Protein AF-A0A2G9TXC9-F1 (afdb_monomer_lite)

Foldseek 3Di:
DLVVLVVLLVVLVVVLVVLCVVLVVCVVVVPPCSVVSVVVSVVSNVVSVVSNVVSVVVVVVVVVVCVVCVVVVVVVVVCVVVVHDPPDDVVPDPD

Structure (mmCIF, N/CA/C/O backbone):
data_AF-A0A2G9TXC9-F1
#
_entry.id   AF-A0A2G9TXC9-F1
#
loop_
_atom_site.group_PDB
_atom_site.id
_atom_site.type_symbol
_atom_site.label_atom_id
_atom_site.label_alt_id
_atom_site.label_comp_id
_atom_site.label_asym_id
_atom_site.label_entity_id
_atom_site.label_seq_id
_atom_site.pdbx_PDB_ins_code
_atom_site.Cartn_x
_atom_site.Cartn_y
_atom_site.Cartn_z
_atom_site.occupancy
_atom_site.B_iso_or_equiv
_atom_site.auth_seq_id
_atom_site.auth_comp_id
_atom_site.auth_asym_id
_atom_site.auth_atom_id
_atom_site.pdbx_PDB_model_num
ATOM 1 N N . MET A 1 1 ? -17.543 -2.897 8.224 1.00 52.91 1 MET A N 1
ATOM 2 C CA . MET A 1 1 ? -16.326 -2.101 7.949 1.00 52.91 1 MET A CA 1
ATOM 3 C C . MET A 1 1 ? -15.052 -2.954 7.887 1.00 52.91 1 MET A C 1
ATOM 5 O O . MET A 1 1 ? -14.462 -3.027 6.820 1.00 52.91 1 MET A O 1
ATOM 9 N N . SER A 1 2 ? -14.664 -3.693 8.940 1.00 62.06 2 SER A N 1
ATOM 10 C CA . SER A 1 2 ? -13.385 -4.448 8.991 1.00 62.06 2 SER A CA 1
ATOM 11 C C . SER A 1 2 ? -13.162 -5.475 7.866 1.00 62.06 2 SER A C 1
ATOM 13 O O . SER A 1 2 ? -12.044 -5.643 7.380 1.00 62.06 2 SER A O 1
ATOM 15 N N . ARG A 1 3 ? -14.224 -6.150 7.404 1.00 61.69 3 ARG A N 1
ATOM 16 C CA . ARG A 1 3 ? -14.131 -7.134 6.310 1.00 61.69 3 ARG A CA 1
ATOM 17 C C . ARG A 1 3 ? -13.814 -6.495 4.956 1.00 61.69 3 ARG A C 1
ATOM 19 O O . ARG A 1 3 ? -13.139 -7.120 4.151 1.00 61.69 3 ARG A O 1
ATOM 26 N N . VAL A 1 4 ? -14.277 -5.265 4.728 1.00 65.44 4 VAL A N 1
ATOM 27 C CA . VAL A 1 4 ? -14.015 -4.506 3.495 1.00 65.44 4 VAL A CA 1
ATOM 28 C C . VAL A 1 4 ? -12.572 -4.005 3.497 1.00 65.44 4 VAL A C 1
ATOM 30 O O . VAL A 1 4 ? -11.861 -4.232 2.522 1.00 65.44 4 VAL A O 1
ATOM 33 N N . ASN A 1 5 ? -12.103 -3.461 4.625 1.00 71.38 5 ASN A N 1
ATOM 34 C CA . ASN A 1 5 ? -10.719 -2.999 4.778 1.00 71.38 5 ASN A CA 1
ATOM 35 C C . ASN A 1 5 ? -9.718 -4.124 4.481 1.00 71.38 5 ASN A C 1
ATOM 37 O O . ASN A 1 5 ? -8.801 -3.919 3.696 1.00 71.38 5 ASN A O 1
ATOM 41 N N . ASN A 1 6 ? -9.962 -5.337 4.994 1.00 71.94 6 ASN A N 1
ATOM 42 C CA . ASN A 1 6 ? -9.124 -6.516 4.733 1.00 71.94 6 ASN A CA 1
ATOM 43 C C . ASN A 1 6 ? -9.088 -6.964 3.260 1.00 71.94 6 ASN A C 1
ATOM 45 O O . ASN A 1 6 ? -8.090 -7.527 2.807 1.00 71.94 6 ASN A O 1
ATOM 49 N N . VAL A 1 7 ? -10.175 -6.773 2.508 1.00 78.88 7 VAL A N 1
ATOM 50 C CA . VAL A 1 7 ? -10.199 -7.088 1.068 1.00 78.88 7 VAL A CA 1
ATOM 51 C C . VAL A 1 7 ? -9.364 -6.067 0.299 1.00 78.88 7 VAL A C 1
ATOM 53 O O . VAL A 1 7 ? -8.583 -6.452 -0.570 1.00 78.88 7 VAL A O 1
ATOM 56 N N . ILE A 1 8 ? -9.468 -4.789 0.671 1.00 80.06 8 ILE A N 1
ATOM 57 C CA . ILE A 1 8 ? -8.719 -3.692 0.051 1.00 80.06 8 ILE A CA 1
ATOM 58 C C . ILE A 1 8 ? -7.212 -3.864 0.279 1.00 80.06 8 ILE A C 1
ATOM 60 O O . ILE A 1 8 ? -6.449 -3.810 -0.684 1.00 80.06 8 ILE A O 1
ATOM 64 N N . THR A 1 9 ? -6.771 -4.179 1.504 1.00 84.62 9 THR A N 1
ATOM 65 C CA . THR A 1 9 ? -5.336 -4.381 1.794 1.00 84.62 9 THR A CA 1
ATOM 66 C C . THR A 1 9 ? -4.746 -5.495 0.932 1.00 84.62 9 THR A C 1
ATOM 68 O O . THR A 1 9 ? -3.679 -5.336 0.337 1.00 84.62 9 THR A O 1
ATOM 71 N N . LYS A 1 10 ? -5.464 -6.621 0.808 1.00 84.94 10 LYS A N 1
ATOM 72 C CA . LYS A 1 10 ? -5.044 -7.756 -0.028 1.00 84.94 10 LYS A CA 1
ATOM 73 C C . LYS A 1 10 ? -4.961 -7.383 -1.504 1.00 84.94 10 LYS A C 1
ATOM 75 O O . LYS A 1 10 ? -3.986 -7.746 -2.158 1.00 84.94 10 LYS A O 1
ATOM 80 N N . MET A 1 11 ? -5.945 -6.649 -2.024 1.00 90.56 11 MET A N 1
ATOM 81 C CA . MET A 1 11 ? -5.907 -6.168 -3.407 1.00 90.56 11 MET A CA 1
ATOM 82 C C . MET A 1 11 ? -4.710 -5.249 -3.653 1.00 90.56 11 MET A C 1
ATOM 84 O O . MET A 1 11 ? -3.998 -5.443 -4.634 1.00 90.56 11 MET A O 1
ATOM 88 N N . ASN A 1 12 ? -4.420 -4.329 -2.734 1.00 92.19 12 ASN A N 1
ATOM 89 C CA . ASN A 1 12 ? -3.268 -3.435 -2.839 1.00 92.19 12 ASN A CA 1
ATOM 90 C C . ASN A 1 12 ? -1.940 -4.204 -2.884 1.00 92.19 12 ASN A C 1
ATOM 92 O O . ASN A 1 12 ? -1.085 -3.901 -3.716 1.00 92.19 12 ASN A O 1
ATOM 96 N N . HIS A 1 13 ? -1.775 -5.252 -2.069 1.00 93.12 13 HIS A N 1
ATOM 97 C CA . HIS A 1 13 ? -0.591 -6.115 -2.146 1.00 93.12 13 HIS A CA 1
ATOM 98 C C . HIS A 1 13 ? -0.472 -6.843 -3.491 1.00 93.12 13 HIS A C 1
ATOM 100 O O . HIS A 1 13 ? 0.617 -6.881 -4.063 1.00 93.12 13 HIS A O 1
ATOM 106 N N . LEU A 1 14 ? -1.574 -7.375 -4.028 1.00 95.56 14 LEU A N 1
ATOM 107 C CA . LEU A 1 14 ? -1.571 -8.036 -5.338 1.00 95.56 14 LEU A CA 1
ATOM 108 C C . LEU A 1 14 ? -1.227 -7.061 -6.470 1.00 95.56 14 LEU A C 1
ATOM 110 O O . LEU A 1 14 ? -0.429 -7.401 -7.345 1.00 95.56 14 LEU A O 1
ATOM 114 N N . VAL A 1 15 ? -1.767 -5.840 -6.427 1.00 95.75 15 VAL A N 1
ATOM 115 C CA . VAL A 1 15 ? -1.431 -4.779 -7.384 1.00 95.75 1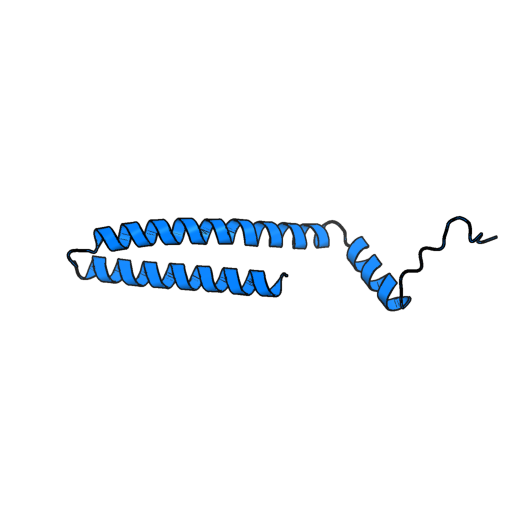5 VAL A CA 1
ATOM 116 C C . VAL A 1 15 ? 0.064 -4.472 -7.322 1.00 95.75 15 VAL A C 1
ATOM 118 O O . VAL A 1 15 ? 0.730 -4.550 -8.353 1.00 95.75 15 VAL A O 1
ATOM 121 N N . MET A 1 16 ? 0.623 -4.221 -6.134 1.00 96.62 16 MET A N 1
ATOM 122 C CA . MET A 1 16 ? 2.056 -3.936 -5.977 1.00 96.62 16 MET A CA 1
ATOM 123 C C . MET A 1 16 ? 2.936 -5.066 -6.525 1.00 96.62 16 MET A C 1
ATOM 125 O O . MET A 1 16 ? 3.830 -4.811 -7.329 1.00 96.62 16 MET A O 1
ATOM 129 N N . VAL A 1 17 ? 2.651 -6.321 -6.162 1.00 97.00 17 VAL A N 1
ATOM 130 C CA . VAL A 1 17 ? 3.418 -7.485 -6.641 1.00 97.00 17 VAL A CA 1
ATOM 131 C C . VAL A 1 17 ? 3.326 -7.623 -8.161 1.00 97.00 17 VAL A C 1
ATOM 133 O O . VAL A 1 17 ? 4.339 -7.870 -8.813 1.00 97.00 17 VAL A O 1
ATOM 136 N N . SER A 1 18 ? 2.140 -7.425 -8.743 1.00 96.38 18 SER A N 1
ATOM 137 C CA . SER A 1 18 ? 1.947 -7.535 -10.193 1.00 96.38 18 SER A CA 1
ATOM 138 C C . SER A 1 18 ? 2.745 -6.485 -10.974 1.00 96.38 18 SER A C 1
ATOM 140 O O . SER A 1 18 ? 3.391 -6.814 -11.972 1.00 96.38 18 SER A O 1
ATOM 142 N N . VAL A 1 19 ? 2.760 -5.236 -10.498 1.00 96.81 19 VAL A N 1
ATOM 143 C CA . VAL A 1 19 ? 3.453 -4.129 -11.165 1.00 96.81 19 VAL A CA 1
ATOM 144 C C . VAL A 1 19 ? 4.967 -4.255 -10.994 1.00 96.81 19 VAL A C 1
ATOM 146 O O . VAL A 1 19 ? 5.696 -4.080 -11.969 1.00 96.81 19 VAL A O 1
ATOM 149 N N . ILE A 1 20 ? 5.442 -4.645 -9.804 1.00 97.31 20 ILE A N 1
ATOM 150 C CA . ILE A 1 20 ? 6.863 -4.943 -9.565 1.00 97.31 20 ILE A CA 1
ATOM 151 C C . ILE A 1 20 ? 7.316 -6.086 -10.473 1.00 97.31 20 ILE A C 1
ATOM 153 O O . ILE A 1 20 ? 8.282 -5.927 -11.209 1.00 97.31 20 ILE A O 1
ATOM 157 N N . SER A 1 21 ? 6.593 -7.210 -10.490 1.00 97.06 21 SER A N 1
ATOM 158 C CA . SER A 1 21 ? 6.944 -8.372 -11.317 1.00 97.06 21 SER A CA 1
ATOM 159 C C . SER A 1 21 ? 7.051 -8.010 -12.802 1.00 97.06 21 SER A C 1
ATOM 161 O O . SER A 1 21 ? 8.004 -8.411 -13.477 1.00 97.06 21 SER A O 1
ATOM 163 N N . ARG A 1 22 ? 6.114 -7.196 -13.304 1.00 95.69 22 ARG A N 1
ATOM 164 C CA . ARG A 1 22 ? 6.141 -6.699 -14.681 1.00 95.69 22 ARG A CA 1
ATOM 165 C C . ARG A 1 22 ? 7.367 -5.823 -14.949 1.00 95.69 22 ARG A C 1
ATOM 167 O O . ARG A 1 22 ? 8.110 -6.116 -15.886 1.00 95.69 22 ARG A O 1
ATOM 174 N N . ALA A 1 23 ? 7.579 -4.784 -14.139 1.00 96.62 23 ALA A N 1
ATOM 175 C CA . ALA A 1 23 ? 8.684 -3.845 -14.322 1.00 96.62 23 ALA A CA 1
ATOM 176 C C . ALA A 1 23 ? 10.047 -4.547 -14.199 1.00 96.62 23 ALA A C 1
ATOM 178 O O . ALA A 1 23 ? 10.932 -4.322 -15.021 1.00 96.62 23 ALA A O 1
ATOM 179 N N . SER A 1 24 ? 10.194 -5.476 -13.246 1.00 96.44 24 SER A N 1
ATOM 180 C CA . SER A 1 24 ? 11.402 -6.291 -13.086 1.00 96.44 24 SER A CA 1
ATOM 181 C C . SER A 1 24 ? 11.687 -7.135 -14.324 1.00 96.44 24 SER A C 1
ATOM 183 O O . SER A 1 24 ? 12.808 -7.121 -14.822 1.00 96.44 24 SER A O 1
ATOM 185 N N . ARG A 1 25 ? 10.680 -7.826 -14.874 1.00 96.56 25 ARG A N 1
ATOM 186 C CA . ARG A 1 25 ? 10.857 -8.619 -16.100 1.00 96.56 25 ARG A CA 1
ATOM 187 C C . ARG A 1 25 ? 11.258 -7.743 -17.288 1.00 96.56 25 ARG A C 1
ATOM 189 O O . ARG A 1 25 ? 12.130 -8.125 -18.062 1.00 96.56 25 ARG A O 1
ATOM 196 N N . SER A 1 26 ? 10.612 -6.592 -17.438 1.00 95.81 26 SER A N 1
ATOM 197 C CA . SER A 1 26 ? 10.877 -5.636 -18.514 1.00 95.81 26 SER A CA 1
ATOM 198 C C . SER A 1 26 ? 12.302 -5.092 -18.466 1.00 95.81 26 SER A C 1
ATOM 200 O O . SER A 1 26 ? 12.987 -5.052 -19.489 1.00 95.81 26 SER A O 1
ATOM 202 N N . TYR A 1 27 ? 12.776 -4.784 -17.257 1.00 95.31 27 TYR A N 1
ATOM 203 C CA . TYR A 1 27 ? 14.152 -4.383 -16.997 1.00 95.31 27 TYR A CA 1
ATOM 204 C C . TYR A 1 27 ? 15.152 -5.506 -17.301 1.00 95.31 27 TYR A C 1
ATOM 206 O O . TYR A 1 27 ? 16.119 -5.280 -18.019 1.00 95.31 27 TYR A O 1
ATOM 214 N N . SER A 1 28 ? 14.894 -6.738 -16.846 1.00 96.19 28 SER A N 1
ATOM 215 C CA . SER A 1 28 ? 15.781 -7.884 -17.103 1.00 96.19 28 SER A CA 1
ATOM 216 C C . SER A 1 28 ? 15.903 -8.258 -18.584 1.00 96.19 28 SER A C 1
ATOM 218 O O . SER A 1 28 ? 16.940 -8.767 -18.994 1.00 96.19 28 SER A O 1
ATOM 220 N N . ILE A 1 29 ? 14.857 -8.030 -19.384 1.00 96.50 29 ILE A N 1
ATOM 221 C CA . ILE A 1 29 ? 14.872 -8.281 -20.836 1.00 96.50 29 ILE A CA 1
ATOM 222 C C . ILE A 1 29 ? 15.469 -7.084 -21.607 1.00 96.50 29 ILE A C 1
ATOM 224 O O . ILE A 1 29 ? 15.807 -7.221 -22.781 1.00 96.50 29 ILE A O 1
ATOM 228 N N . GLY A 1 30 ? 15.635 -5.921 -20.967 1.00 93.44 30 GLY A N 1
ATOM 229 C CA . GLY A 1 30 ? 16.183 -4.718 -21.599 1.00 93.44 30 GLY A CA 1
ATOM 230 C C . GLY A 1 30 ? 15.209 -4.039 -22.566 1.00 93.44 30 GLY A C 1
ATOM 231 O O . GLY A 1 30 ? 15.614 -3.555 -23.624 1.00 93.44 30 GLY A O 1
ATOM 232 N N . LEU A 1 31 ? 13.909 -4.028 -22.248 1.00 93.81 31 LEU A N 1
ATOM 233 C CA . LEU A 1 31 ? 12.916 -3.324 -23.065 1.00 93.81 31 LEU A CA 1
ATOM 234 C C . LEU A 1 31 ? 13.171 -1.812 -23.060 1.00 93.81 31 LEU A C 1
ATOM 236 O O . LEU A 1 31 ? 13.468 -1.221 -22.030 1.00 93.81 31 LEU A O 1
ATOM 240 N N . ARG A 1 32 ? 12.936 -1.150 -24.199 1.00 92.56 32 ARG A N 1
ATOM 241 C CA . ARG A 1 32 ? 13.194 0.294 -24.377 1.00 92.56 32 ARG A CA 1
ATOM 242 C C . ARG A 1 32 ? 12.441 1.205 -23.394 1.00 92.56 32 ARG A C 1
ATOM 244 O O . ARG A 1 32 ? 12.841 2.343 -23.187 1.00 92.56 32 ARG A O 1
ATOM 251 N N . ASN A 1 33 ? 11.346 0.711 -22.818 1.00 92.88 33 ASN A N 1
ATOM 252 C CA . ASN A 1 33 ? 10.488 1.457 -21.896 1.00 92.88 33 ASN A CA 1
ATOM 253 C C . ASN A 1 33 ? 10.639 0.991 -20.435 1.00 92.88 33 ASN A C 1
ATOM 255 O O . ASN A 1 33 ? 9.797 1.337 -19.605 1.00 92.88 33 ASN A O 1
ATOM 259 N N . SER A 1 34 ? 11.667 0.201 -20.107 1.00 93.44 34 SER A N 1
ATOM 260 C CA . SER A 1 34 ? 11.856 -0.361 -18.763 1.00 93.44 34 SER A CA 1
ATOM 261 C C . SER A 1 34 ? 11.926 0.711 -17.676 1.00 93.44 34 SER A C 1
ATOM 263 O O . SER A 1 34 ? 11.312 0.556 -16.624 1.00 93.44 34 SER A O 1
ATOM 265 N N . ASP A 1 35 ? 12.597 1.831 -17.945 1.00 93.94 35 ASP A N 1
ATOM 266 C CA . ASP A 1 35 ? 12.767 2.916 -16.969 1.00 93.94 35 ASP A CA 1
ATOM 267 C C . ASP A 1 35 ? 11.436 3.607 -16.645 1.00 93.94 35 ASP A C 1
ATOM 269 O O . ASP A 1 35 ? 11.156 3.953 -15.496 1.00 93.94 35 ASP A O 1
ATOM 273 N N . VAL A 1 36 ? 10.566 3.740 -17.650 1.00 95.69 36 VAL A N 1
ATOM 274 C CA . VAL A 1 36 ? 9.212 4.278 -17.478 1.00 95.69 36 VAL A CA 1
ATOM 275 C C . VAL A 1 36 ? 8.360 3.312 -16.655 1.00 95.69 36 VAL A C 1
ATOM 277 O O . VAL A 1 36 ? 7.644 3.746 -15.755 1.00 95.69 36 VAL A O 1
ATOM 280 N N . GLU A 1 37 ? 8.454 2.003 -16.909 1.00 95.38 37 GLU A N 1
ATOM 281 C CA . GLU A 1 37 ? 7.743 1.000 -16.108 1.00 95.38 37 GLU A CA 1
ATOM 282 C C . GLU A 1 37 ? 8.220 0.981 -14.643 1.00 95.38 37 GLU A C 1
ATOM 284 O O . GLU A 1 37 ? 7.391 0.833 -13.746 1.00 95.38 37 GLU A O 1
ATOM 289 N N . ILE A 1 38 ? 9.509 1.218 -14.375 1.00 95.88 38 ILE A N 1
ATOM 290 C CA . ILE A 1 38 ? 10.049 1.361 -13.011 1.00 95.88 38 ILE A CA 1
ATOM 291 C C . ILE A 1 38 ? 9.510 2.621 -12.321 1.00 95.88 38 ILE A C 1
ATOM 293 O O . ILE A 1 38 ? 9.112 2.564 -11.152 1.00 95.88 38 ILE A O 1
ATOM 297 N N . ALA A 1 39 ? 9.450 3.753 -13.028 1.00 96.69 39 ALA A N 1
ATOM 298 C CA . ALA A 1 39 ? 8.876 4.985 -12.487 1.00 96.69 39 ALA A CA 1
ATOM 299 C C . ALA A 1 39 ? 7.393 4.798 -12.114 1.00 96.69 39 ALA A C 1
ATOM 301 O O . ALA A 1 39 ? 6.973 5.163 -11.011 1.00 96.69 39 ALA A O 1
ATOM 302 N N . TRP A 1 40 ? 6.615 4.145 -12.985 1.00 96.25 40 TRP A N 1
ATOM 303 C CA . TRP A 1 40 ? 5.222 3.791 -12.703 1.00 96.25 40 TRP A CA 1
ATOM 304 C C . TRP A 1 40 ? 5.084 2.817 -11.537 1.00 96.25 40 TRP A C 1
ATOM 306 O O . TRP A 1 40 ? 4.228 3.024 -10.676 1.00 96.25 40 TRP A O 1
ATOM 316 N N . ALA A 1 41 ? 5.931 1.788 -11.473 1.00 96.44 41 ALA A N 1
ATOM 317 C CA . ALA A 1 41 ? 5.939 0.839 -10.366 1.00 96.44 41 ALA A CA 1
ATOM 318 C C . ALA A 1 41 ? 6.182 1.541 -9.031 1.00 96.44 41 ALA A C 1
ATOM 320 O O . ALA A 1 41 ? 5.456 1.307 -8.068 1.00 96.44 41 ALA A O 1
ATOM 321 N N . THR A 1 42 ? 7.141 2.462 -8.999 1.00 96.25 42 THR A N 1
ATOM 322 C CA . THR A 1 42 ? 7.467 3.240 -7.803 1.00 96.25 42 THR A CA 1
ATOM 323 C C . THR A 1 42 ? 6.276 4.091 -7.371 1.00 96.25 42 THR A C 1
ATOM 325 O O . THR A 1 42 ? 5.842 4.002 -6.225 1.00 96.25 42 THR A O 1
ATOM 328 N N . PHE A 1 43 ? 5.678 4.845 -8.297 1.00 97.38 43 PHE A N 1
ATOM 329 C CA . PHE A 1 43 ? 4.515 5.685 -8.011 1.00 97.38 43 PHE A CA 1
ATOM 330 C C . PHE A 1 43 ? 3.311 4.882 -7.490 1.00 97.38 43 PHE A C 1
ATOM 332 O O . PHE A 1 43 ? 2.717 5.234 -6.466 1.00 97.38 43 PHE A O 1
ATOM 339 N N . ILE A 1 44 ? 2.961 3.783 -8.167 1.00 96.06 44 ILE A N 1
ATOM 340 C CA . ILE A 1 44 ? 1.824 2.931 -7.792 1.00 96.06 44 ILE A CA 1
ATOM 341 C C . ILE A 1 44 ? 2.064 2.293 -6.422 1.00 96.06 44 ILE A C 1
ATOM 343 O O . ILE A 1 44 ? 1.174 2.336 -5.570 1.00 96.06 44 ILE A O 1
ATOM 347 N N . CYS A 1 45 ? 3.261 1.754 -6.181 1.00 96.12 45 CYS A N 1
ATOM 348 C CA . CYS A 1 45 ? 3.610 1.140 -4.904 1.00 96.12 45 CYS A CA 1
ATOM 349 C C . CYS A 1 45 ? 3.638 2.158 -3.761 1.00 96.12 45 CYS A C 1
ATOM 351 O O . CYS A 1 45 ? 3.140 1.856 -2.680 1.00 96.12 45 CYS A O 1
ATOM 353 N N . SER A 1 46 ? 4.142 3.378 -3.978 1.00 96.44 46 SER A N 1
ATOM 354 C CA . SER A 1 46 ? 4.108 4.432 -2.956 1.00 96.44 46 SER A CA 1
ATOM 355 C C . SER A 1 46 ? 2.680 4.806 -2.561 1.00 96.44 46 SER A C 1
ATOM 357 O O . SER A 1 46 ? 2.395 4.971 -1.374 1.00 96.44 46 SER A O 1
ATOM 359 N N . ARG A 1 47 ? 1.768 4.905 -3.535 1.00 95.50 47 ARG A N 1
ATOM 360 C CA . ARG A 1 47 ? 0.357 5.209 -3.269 1.00 95.50 47 ARG A CA 1
ATOM 361 C C . ARG A 1 47 ? -0.341 4.067 -2.528 1.00 95.50 47 ARG A C 1
ATOM 363 O O . ARG A 1 47 ? -0.922 4.302 -1.473 1.00 95.50 47 ARG A O 1
ATOM 370 N N . ALA A 1 48 ? -0.228 2.840 -3.037 1.00 94.19 48 ALA A N 1
ATOM 371 C CA . ALA A 1 48 ? -0.857 1.663 -2.436 1.00 94.19 48 ALA A CA 1
ATOM 372 C C . ALA A 1 48 ? -0.304 1.352 -1.032 1.00 94.19 48 ALA A C 1
ATOM 374 O O . ALA A 1 48 ? -1.059 0.976 -0.140 1.00 94.19 48 ALA A O 1
ATOM 375 N N . SER A 1 49 ? 1.000 1.555 -0.811 1.00 93.19 49 SER A N 1
ATOM 376 C CA . SER A 1 49 ? 1.636 1.407 0.504 1.00 93.19 49 SER A CA 1
ATOM 377 C C . SER A 1 49 ? 1.080 2.408 1.519 1.00 93.19 49 SER A C 1
ATOM 379 O O . SER A 1 49 ? 0.757 2.029 2.641 1.00 93.19 49 SER A O 1
ATOM 381 N N . ARG A 1 50 ? 0.886 3.670 1.113 1.00 93.69 50 ARG A N 1
ATOM 382 C CA . ARG A 1 50 ? 0.299 4.700 1.979 1.00 93.69 50 ARG A CA 1
ATOM 383 C C . ARG A 1 50 ? -1.150 4.384 2.349 1.00 93.69 50 ARG A C 1
ATOM 385 O O . ARG A 1 50 ? -1.513 4.502 3.512 1.00 93.69 50 ARG A O 1
ATOM 392 N N . GLU A 1 51 ? -1.962 3.962 1.383 1.00 91.19 51 GLU A N 1
ATOM 393 C CA . GLU A 1 51 ? -3.341 3.528 1.647 1.00 91.19 51 GLU A CA 1
ATOM 394 C C . GLU A 1 51 ? -3.371 2.325 2.606 1.00 91.19 51 GLU A C 1
ATOM 396 O O . GLU A 1 51 ? -4.154 2.307 3.555 1.00 91.19 51 GLU A O 1
ATOM 401 N N . ASN A 1 52 ? -2.478 1.349 2.413 1.00 90.75 52 ASN A N 1
ATOM 402 C CA . ASN A 1 52 ? -2.361 0.202 3.314 1.00 90.75 52 ASN A CA 1
ATOM 403 C C . ASN A 1 52 ? -1.919 0.598 4.721 1.00 90.75 52 ASN A C 1
ATOM 405 O O . ASN A 1 52 ? -2.433 0.028 5.678 1.00 90.75 52 ASN A O 1
ATOM 409 N N . TRP A 1 53 ? -0.996 1.552 4.852 1.00 90.00 53 TRP A N 1
ATOM 410 C CA . TRP A 1 53 ? -0.545 2.045 6.149 1.00 90.00 53 TRP A CA 1
ATOM 411 C C . TRP A 1 53 ? -1.716 2.585 6.971 1.00 90.00 53 TRP A C 1
ATOM 413 O O . TRP A 1 53 ? -1.953 2.090 8.068 1.00 90.00 53 TRP A O 1
ATOM 423 N N . PHE A 1 54 ? -2.502 3.507 6.407 1.00 89.00 54 PHE A N 1
ATOM 424 C CA . PHE A 1 54 ? -3.659 4.080 7.102 1.00 89.00 54 PHE A CA 1
ATOM 425 C C . PHE A 1 54 ? -4.694 3.018 7.490 1.00 89.00 54 PHE A C 1
ATOM 427 O O . PHE A 1 54 ? -5.180 3.003 8.615 1.00 89.00 54 PHE A O 1
ATOM 434 N N . LEU A 1 55 ? -4.993 2.077 6.588 1.00 86.44 55 LEU A N 1
ATOM 435 C CA . LEU A 1 55 ? -5.945 0.999 6.876 1.00 86.44 55 LEU A CA 1
ATOM 436 C C . LEU A 1 55 ? -5.462 0.057 7.986 1.00 86.44 55 LEU A C 1
ATOM 438 O O . LEU A 1 55 ? -6.283 -0.477 8.733 1.00 86.44 55 LEU A O 1
ATOM 442 N N . LEU A 1 56 ? -4.154 -0.199 8.056 1.00 84.81 56 LEU A N 1
ATOM 443 C CA . LEU A 1 56 ? -3.552 -1.037 9.091 1.00 84.81 56 LEU A CA 1
ATOM 444 C C . LEU A 1 56 ? -3.453 -0.305 10.428 1.00 84.81 56 LEU A C 1
ATOM 446 O O . LEU A 1 56 ? -3.646 -0.945 11.458 1.00 84.81 56 LEU A O 1
ATOM 450 N N . GLU A 1 57 ? -3.196 1.001 10.414 1.00 87.56 57 GLU A N 1
ATOM 451 C CA . GLU A 1 57 ? -3.193 1.860 11.599 1.00 87.56 57 GLU A CA 1
ATOM 452 C C . GLU A 1 57 ? -4.589 1.907 12.238 1.00 87.56 57 GLU A C 1
ATOM 454 O O . GLU A 1 57 ? -4.723 1.556 13.409 1.00 87.56 57 GLU A O 1
ATOM 459 N N . ASP A 1 58 ? -5.644 2.128 11.444 1.00 84.06 58 ASP A N 1
ATOM 460 C CA . ASP A 1 58 ? -7.040 2.035 11.903 1.00 84.06 58 ASP A CA 1
ATOM 461 C C . ASP A 1 58 ? -7.370 0.655 12.504 1.00 84.06 58 ASP A C 1
ATOM 463 O O . ASP A 1 58 ? -8.086 0.529 13.504 1.00 84.06 58 ASP A O 1
ATOM 467 N N . LEU A 1 59 ? -6.867 -0.419 11.881 1.00 81.06 59 LEU A N 1
ATOM 468 C CA . LEU A 1 59 ? -7.058 -1.779 12.388 1.00 81.06 59 LEU A CA 1
ATOM 469 C C . LEU A 1 59 ? -6.333 -1.973 13.724 1.00 81.06 59 LEU A C 1
ATOM 471 O O . LEU A 1 59 ? -6.879 -2.586 14.642 1.00 81.06 59 LEU A O 1
ATOM 475 N N . ASN A 1 60 ? -5.099 -1.480 13.816 1.00 83.44 60 ASN A N 1
ATOM 476 C CA . ASN A 1 60 ? -4.268 -1.578 15.003 1.00 83.44 60 ASN A CA 1
ATOM 477 C C . ASN A 1 60 ? -4.882 -0.804 16.169 1.00 83.44 60 ASN A C 1
ATOM 479 O O . ASN A 1 60 ? -4.928 -1.342 17.271 1.00 83.44 60 ASN A O 1
ATOM 483 N N . ASP A 1 61 ? -5.429 0.383 15.928 1.00 80.12 61 ASP A N 1
ATOM 484 C CA . ASP A 1 61 ? -6.139 1.160 16.942 1.00 80.12 61 ASP A CA 1
ATOM 485 C C . ASP A 1 61 ? -7.381 0.423 17.441 1.00 80.12 61 ASP A C 1
ATOM 487 O O . ASP A 1 61 ? -7.611 0.336 18.648 1.00 80.12 61 ASP A O 1
ATOM 491 N N . PHE A 1 62 ? -8.144 -0.205 16.543 1.00 74.44 62 PHE A N 1
ATOM 492 C CA . PHE A 1 62 ? -9.295 -1.024 16.924 1.00 74.44 62 PHE A CA 1
ATOM 493 C C . PHE A 1 62 ? -8.901 -2.221 17.807 1.00 74.44 62 PHE A C 1
ATOM 495 O O . PHE A 1 62 ? -9.514 -2.464 18.850 1.00 74.44 62 PHE A O 1
ATOM 502 N N . PHE A 1 63 ? -7.863 -2.970 17.426 1.00 72.25 63 PHE A N 1
ATOM 503 C CA . PHE A 1 63 ? -7.365 -4.079 18.245 1.00 72.25 63 PHE A CA 1
ATOM 504 C C . PHE A 1 63 ? -6.703 -3.594 19.541 1.00 72.25 63 PHE A C 1
ATOM 506 O O . PHE A 1 63 ? -6.839 -4.248 20.577 1.00 72.25 63 PHE A O 1
ATOM 513 N N . GLY A 1 64 ? -6.040 -2.439 19.509 1.00 70.75 64 GLY A N 1
ATOM 514 C CA . GLY A 1 64 ? -5.479 -1.752 20.665 1.00 70.75 64 GLY A CA 1
ATOM 515 C C . GLY A 1 64 ? -6.560 -1.393 21.678 1.00 70.75 64 GLY A C 1
ATOM 516 O O . GLY A 1 64 ? -6.435 -1.756 22.844 1.00 70.75 64 GLY A O 1
ATOM 517 N N . LEU A 1 65 ? -7.666 -0.794 21.231 1.00 61.03 65 LEU A N 1
ATOM 518 C CA . LEU A 1 65 ? -8.849 -0.472 22.039 1.00 61.03 65 LEU A CA 1
ATOM 519 C C . LEU A 1 65 ? -9.449 -1.708 22.720 1.00 61.03 65 LEU A C 1
ATOM 521 O O . LEU A 1 65 ? -9.702 -1.684 23.925 1.00 61.03 65 LEU A O 1
ATOM 525 N N . ILE A 1 66 ? -9.633 -2.804 21.978 1.00 62.44 66 ILE A N 1
ATOM 526 C CA . ILE A 1 66 ? -10.147 -4.067 22.537 1.00 62.44 66 ILE A CA 1
ATOM 527 C C . ILE A 1 66 ? -9.200 -4.620 23.606 1.00 62.44 66 ILE A C 1
ATOM 529 O O . ILE A 1 66 ? -9.644 -5.122 24.639 1.00 62.44 66 ILE A O 1
ATOM 533 N N . ARG A 1 67 ? -7.890 -4.531 23.365 1.00 63.06 67 ARG A N 1
ATOM 534 C CA . ARG A 1 67 ? -6.870 -5.078 24.262 1.00 63.06 67 ARG A CA 1
ATOM 535 C C . ARG A 1 67 ? -6.669 -4.222 25.517 1.00 63.06 67 ARG A C 1
ATOM 537 O O . ARG A 1 67 ? -6.416 -4.778 26.581 1.00 63.06 67 ARG A O 1
ATOM 544 N N . LEU A 1 68 ? -6.793 -2.899 25.402 1.00 61.06 68 LEU A N 1
ATOM 545 C CA . LEU A 1 68 ? -6.670 -1.945 26.510 1.00 61.06 68 LEU A CA 1
ATOM 546 C C . LEU A 1 68 ? -7.912 -1.905 27.403 1.00 61.06 68 LEU A C 1
ATOM 548 O O . LEU A 1 68 ? -7.792 -1.604 28.588 1.00 61.06 68 LEU A O 1
ATOM 552 N N . ASN A 1 69 ? -9.096 -2.199 26.863 1.00 65.19 69 ASN A N 1
ATOM 553 C CA . ASN A 1 69 ? -10.341 -2.066 27.608 1.00 65.19 69 ASN A CA 1
ATOM 554 C C . ASN A 1 69 ? -11.233 -3.315 27.462 1.00 65.19 69 ASN A C 1
ATOM 556 O O . ASN A 1 69 ? -12.254 -3.281 26.769 1.00 65.19 69 ASN A O 1
ATOM 560 N N . PRO A 1 70 ? -10.892 -4.424 28.151 1.00 71.38 70 PRO A N 1
ATOM 561 C CA . PRO A 1 70 ? -11.701 -5.647 28.141 1.00 71.38 70 PRO A CA 1
ATOM 562 C C . PRO A 1 70 ? -13.119 -5.421 28.692 1.00 71.38 70 PRO A C 1
ATOM 564 O O . PRO A 1 70 ? -14.034 -6.194 28.409 1.00 71.38 70 PRO A O 1
ATOM 567 N N . SER A 1 71 ? -13.338 -4.332 29.432 1.00 73.69 71 SER A N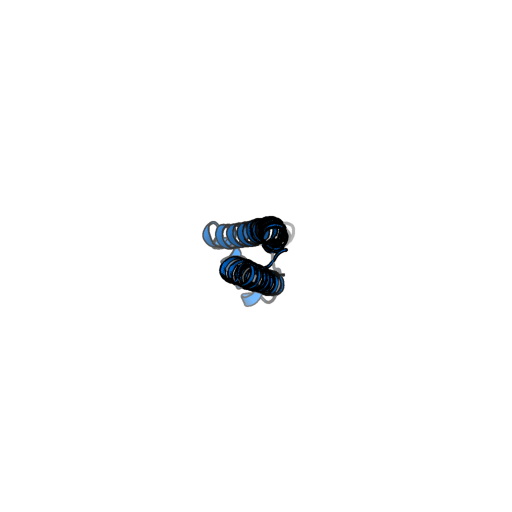 1
ATOM 568 C CA . SER A 1 71 ? -14.655 -3.898 29.899 1.00 73.69 71 SER A CA 1
ATOM 569 C C . SER A 1 71 ? -15.633 -3.654 28.747 1.00 73.69 71 SER A C 1
ATOM 571 O O . SER A 1 71 ? -16.807 -3.966 28.900 1.00 73.69 71 SER A O 1
ATOM 573 N N . LEU A 1 72 ? -15.181 -3.180 27.579 1.00 72.12 72 LEU A N 1
ATOM 574 C CA . LEU A 1 72 ? -16.054 -3.004 26.406 1.00 72.12 72 LEU A CA 1
ATOM 575 C C . LEU A 1 72 ? -16.602 -4.342 25.883 1.00 72.12 72 LEU A C 1
ATOM 577 O O . LEU A 1 72 ? -17.774 -4.432 25.518 1.00 72.12 72 LEU A O 1
ATOM 581 N N . LEU A 1 73 ? -15.783 -5.398 25.907 1.00 74.31 73 LEU A N 1
ATOM 582 C CA . LEU A 1 73 ? -16.217 -6.767 25.602 1.00 74.31 73 LEU A CA 1
ATOM 583 C C . LEU A 1 73 ? -17.249 -7.259 26.622 1.00 74.31 73 LEU A C 1
ATOM 585 O O . LEU A 1 73 ? -18.261 -7.851 26.243 1.00 74.31 73 LEU A O 1
ATOM 589 N N . ASN A 1 74 ? -17.024 -6.964 27.904 1.00 79.00 74 ASN A N 1
ATOM 590 C CA . ASN A 1 74 ? -17.957 -7.316 28.970 1.00 79.00 74 ASN A CA 1
ATOM 591 C C . ASN A 1 74 ? -19.285 -6.562 28.849 1.00 79.00 74 ASN A C 1
ATOM 593 O O . ASN A 1 74 ? -20.324 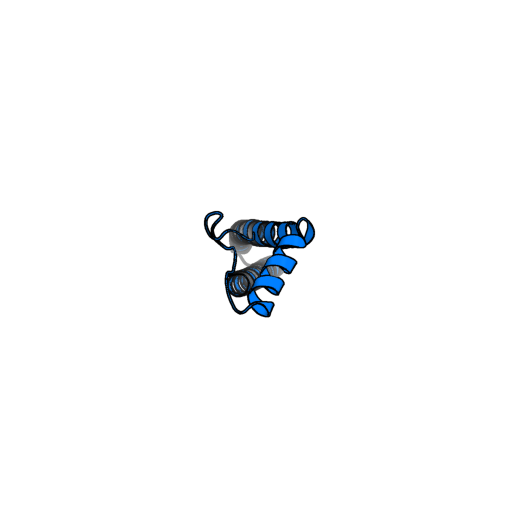-7.167 29.077 1.00 79.00 74 ASN A O 1
ATOM 597 N N . VAL A 1 75 ? -19.279 -5.290 28.436 1.00 78.25 75 VAL A N 1
ATOM 598 C CA . VAL A 1 75 ? -20.502 -4.512 28.172 1.00 78.25 75 VAL A CA 1
ATOM 599 C C . VAL A 1 75 ? -21.294 -5.126 27.021 1.00 78.25 75 VAL A C 1
ATOM 601 O O . VAL A 1 75 ? -22.498 -5.325 27.150 1.00 78.25 75 VAL A O 1
ATOM 604 N N . GLY A 1 76 ? -20.632 -5.488 25.918 1.00 77.12 76 GLY A N 1
ATOM 605 C CA . GLY A 1 76 ? -21.293 -6.167 24.801 1.00 77.12 76 GLY A CA 1
ATOM 606 C C . GLY A 1 76 ? -21.930 -7.490 25.229 1.00 77.12 76 GLY A C 1
ATOM 607 O O . GLY A 1 76 ? -23.104 -7.727 24.952 1.00 77.12 76 GLY A O 1
ATOM 608 N N . LYS A 1 77 ? -21.183 -8.320 25.969 1.00 82.06 77 LYS A N 1
ATOM 609 C CA . LYS A 1 77 ? -21.697 -9.573 26.534 1.00 82.06 77 LYS A CA 1
ATOM 610 C C . LYS A 1 77 ? -22.889 -9.328 27.461 1.00 82.06 77 LYS A C 1
ATOM 612 O O . LYS A 1 77 ? -23.913 -9.978 27.313 1.00 82.06 77 LYS A O 1
ATOM 617 N N . ALA A 1 78 ? -22.777 -8.350 28.352 1.00 81.38 78 ALA A N 1
ATOM 618 C CA . ALA A 1 78 ? -23.824 -7.977 29.289 1.00 81.38 78 ALA A CA 1
ATOM 619 C C . ALA A 1 78 ? -25.114 -7.549 28.566 1.00 81.38 78 ALA A C 1
ATOM 621 O O . ALA A 1 78 ? -26.193 -7.990 28.944 1.00 81.38 78 ALA A O 1
ATOM 622 N N . ILE A 1 79 ? -25.020 -6.756 27.493 1.00 82.75 79 ILE A N 1
ATOM 623 C CA . ILE A 1 79 ? -26.179 -6.346 26.679 1.00 82.75 79 ILE A CA 1
ATOM 624 C C . ILE A 1 79 ? -26.851 -7.555 26.012 1.00 82.75 79 ILE A C 1
ATOM 626 O O . ILE A 1 79 ? -28.079 -7.637 25.999 1.00 82.75 79 ILE A O 1
ATOM 630 N N . PHE A 1 80 ? -26.066 -8.495 25.475 1.00 82.56 80 PHE A N 1
ATOM 631 C CA . PHE A 1 80 ? -26.598 -9.722 24.875 1.00 82.56 80 PHE A CA 1
ATOM 632 C C . PHE A 1 80 ? -27.255 -10.636 25.912 1.00 82.56 80 PHE A C 1
ATOM 634 O O . PHE A 1 80 ? -28.396 -11.048 25.709 1.00 82.56 80 PHE A O 1
ATOM 641 N N . ASP A 1 81 ? -26.574 -10.899 27.029 1.00 85.06 81 ASP A N 1
ATOM 642 C CA . ASP A 1 81 ? -27.078 -11.732 28.126 1.00 85.06 81 ASP A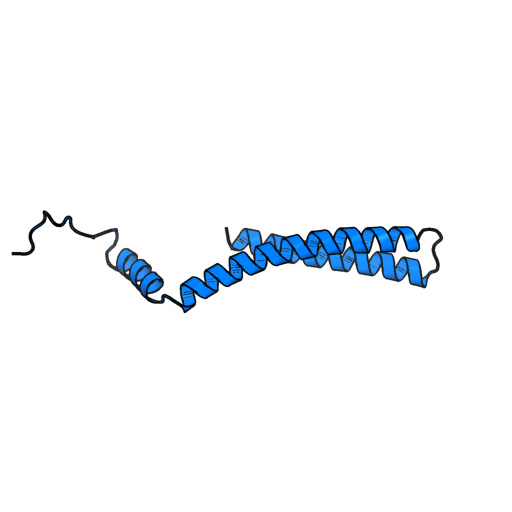 CA 1
ATOM 643 C C . ASP A 1 81 ? -28.368 -11.137 28.723 1.00 85.06 81 ASP A C 1
ATOM 645 O O . ASP A 1 81 ? -29.286 -11.861 29.106 1.00 85.06 81 ASP A O 1
ATOM 649 N N . MET A 1 82 ? -28.470 -9.805 28.766 1.00 82.06 82 MET A N 1
ATOM 650 C CA . MET A 1 82 ? -29.636 -9.090 29.285 1.00 82.06 82 MET A CA 1
ATOM 651 C C . MET A 1 82 ? -30.731 -8.819 28.243 1.00 82.06 82 MET A C 1
ATOM 653 O O . MET A 1 82 ? -31.786 -8.307 28.630 1.00 82.06 82 MET A O 1
ATOM 657 N N . GLY A 1 83 ? -30.525 -9.166 26.968 1.00 80.88 83 GLY A N 1
ATOM 658 C CA . GLY A 1 83 ? -31.509 -9.004 25.891 1.00 80.88 83 GLY A CA 1
ATOM 659 C C . GLY A 1 83 ? -31.794 -7.554 25.476 1.00 80.88 83 GLY A C 1
ATOM 660 O O . GLY A 1 83 ? -32.829 -7.293 24.867 1.00 80.88 83 GLY A O 1
ATOM 661 N N . GLY A 1 84 ? -30.917 -6.602 25.810 1.00 78.88 84 GLY A N 1
ATOM 662 C CA . GLY A 1 84 ? -31.117 -5.183 25.507 1.00 78.88 84 GLY A CA 1
ATOM 663 C C . GLY A 1 84 ? -30.343 -4.231 26.420 1.00 78.88 84 GLY A C 1
ATOM 664 O O . GLY A 1 84 ? -29.609 -4.645 27.316 1.00 78.88 84 GLY A O 1
ATOM 665 N N . TYR A 1 85 ? -30.507 -2.928 26.180 1.00 73.38 85 TYR A N 1
ATOM 666 C CA . TYR A 1 85 ? -29.892 -1.872 26.986 1.00 73.38 85 TYR A CA 1
ATOM 667 C C . TYR A 1 85 ? -30.720 -1.622 28.255 1.00 73.38 85 TYR A C 1
ATOM 669 O O . TYR A 1 85 ? -31.860 -1.175 28.166 1.00 73.38 85 TYR A O 1
ATOM 677 N N . ARG A 1 86 ? -30.148 -1.928 29.426 1.00 63.88 86 ARG A N 1
ATOM 678 C CA . ARG A 1 86 ? -30.810 -1.846 30.744 1.00 63.88 86 ARG A CA 1
ATOM 679 C C . ARG A 1 86 ? -30.066 -0.952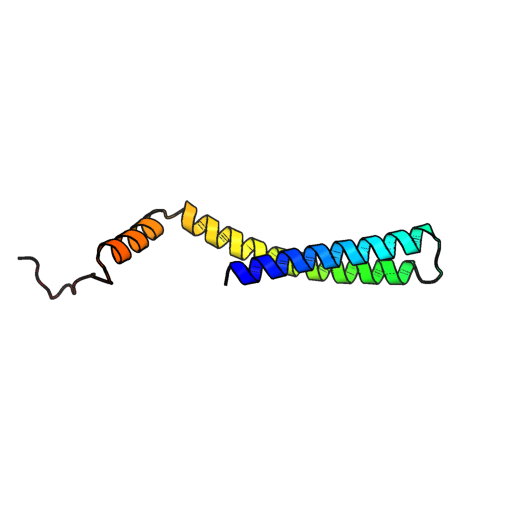 31.742 1.00 63.88 86 ARG A C 1
ATOM 681 O O . ARG A 1 86 ? -29.955 -1.286 32.915 1.00 63.88 86 ARG A O 1
ATOM 688 N N . ILE A 1 87 ? -29.513 0.173 31.289 1.00 72.12 87 ILE A N 1
ATOM 689 C CA . ILE A 1 87 ? -29.144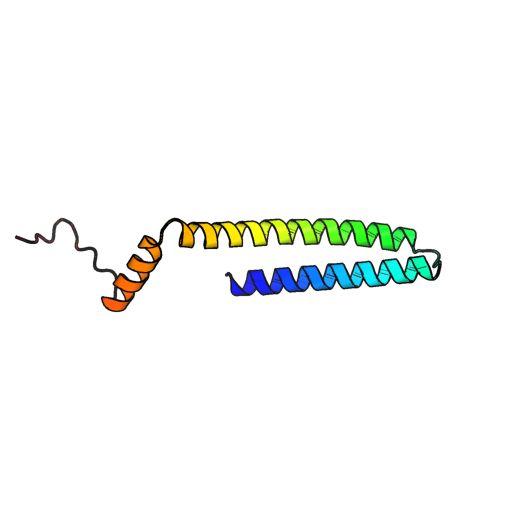 1.219 32.249 1.00 72.12 87 ILE A CA 1
ATOM 690 C C . ILE A 1 87 ? -30.444 1.910 32.645 1.00 72.12 87 ILE A C 1
ATOM 692 O O . ILE A 1 87 ? -30.989 2.694 31.869 1.00 72.12 87 ILE A O 1
ATOM 696 N N . GLU A 1 88 ? -30.950 1.534 33.814 1.00 72.31 88 GLU A N 1
ATOM 697 C CA . GLU A 1 88 ? -32.113 2.154 34.440 1.00 72.31 88 GLU A CA 1
ATOM 698 C C . GLU A 1 88 ? -31.842 3.641 34.660 1.00 72.31 88 GLU A C 1
ATOM 700 O O . GLU A 1 88 ? -30.717 4.073 34.947 1.00 72.31 88 GLU A O 1
ATOM 705 N N . SER A 1 89 ? -32.881 4.446 34.465 1.00 74.88 89 SER A N 1
ATOM 706 C CA . SER A 1 89 ? -32.772 5.877 34.715 1.00 74.88 89 SER A CA 1
ATOM 707 C C . SER A 1 89 ? -32.490 6.094 36.204 1.00 74.88 89 SER A C 1
ATOM 709 O O . SER A 1 89 ? -33.117 5.435 37.025 1.00 74.88 89 SER A O 1
ATOM 711 N N . PRO A 1 90 ? -31.652 7.067 36.613 1.00 72.38 90 PRO A N 1
ATOM 712 C CA . PRO A 1 90 ? -31.438 7.386 38.032 1.00 72.38 90 PRO A CA 1
ATOM 713 C C . PRO A 1 90 ? -32.723 7.738 38.815 1.00 72.38 90 PRO A C 1
ATOM 715 O O . PRO A 1 90 ? -32.699 7.846 40.040 1.00 72.38 90 PRO A O 1
ATOM 718 N N . ILE A 1 91 ? -33.831 7.970 38.102 1.00 77.88 91 ILE A N 1
ATOM 719 C CA . ILE A 1 91 ? -35.180 8.201 38.635 1.00 77.88 91 ILE A CA 1
ATOM 720 C C . ILE A 1 91 ? -35.894 6.897 39.024 1.00 77.88 91 ILE A C 1
ATOM 722 O O . ILE A 1 91 ? -36.732 6.916 39.927 1.00 77.88 91 ILE A O 1
ATOM 726 N N . GLU A 1 92 ? -35.567 5.778 38.380 1.00 69.56 92 GLU A N 1
ATOM 727 C CA . GLU A 1 92 ? -36.037 4.442 38.747 1.00 69.56 92 GLU A CA 1
ATOM 728 C C . GLU A 1 92 ? -35.272 4.031 40.014 1.00 69.56 92 GLU A C 1
ATOM 730 O O . GLU A 1 92 ? -34.133 3.573 39.994 1.00 69.56 92 GLU A O 1
ATOM 735 N N . ARG A 1 93 ? -35.844 4.368 41.171 1.00 62.06 93 ARG A N 1
ATOM 736 C CA . ARG A 1 93 ? -35.211 4.199 42.481 1.00 62.06 93 ARG A CA 1
ATOM 737 C C . ARG A 1 93 ? -35.170 2.715 42.874 1.00 62.06 93 ARG A C 1
ATOM 739 O O . ARG A 1 93 ? -36.206 2.071 42.935 1.00 62.06 93 ARG A O 1
ATOM 746 N N . ASN A 1 94 ? -33.976 2.223 43.220 1.00 61.09 94 ASN A N 1
ATOM 747 C CA . ASN A 1 94 ? -33.721 0.864 43.733 1.00 61.09 94 ASN A CA 1
ATOM 748 C C . ASN A 1 94 ? -33.892 0.730 45.262 1.00 61.09 94 ASN A C 1
ATOM 750 O O . ASN A 1 94 ? -33.210 -0.079 45.894 1.00 61.09 94 ASN A O 1
ATOM 754 N N . TRP A 1 95 ? -34.759 1.543 45.871 1.00 62.22 95 TRP A N 1
ATOM 755 C CA . TRP A 1 95 ? -35.089 1.475 47.299 1.00 62.22 95 TRP A CA 1
ATOM 756 C C . TRP A 1 95 ? -36.600 1.537 47.502 1.00 62.22 95 TRP A C 1
ATOM 758 O O . TRP A 1 95 ? -37.258 2.322 46.780 1.00 62.22 95 TRP A O 1
#

Sequence (95 aa):
MSRVNNVITKMNHLVMVSVISRASRSYSIGLRNSDVEIAWATFICSRASRENWFLLEDLNDFFGLIRLNPSLLNVGKAIFDMGGYRIESPIERNW

Organism: Teladorsagia circumcincta (NCBI:txid45464)

Radius of gyration: 24.38 Å; chains: 1; bounding box: 52×20×72 Å

Secondary structure (DSSP, 8-state):
-HHHHHHHHHHHHHHHHHHHHHHHHHHHHT-TTHHHHHHHHHHHHHHHHHHHHHHHHHHHHHHHHHHH-HHHHHHHHHHHHTTS-----TTS---

pLDDT: mean 83.67, std 12.21, range [52.91, 97.38]

InterPro domains:
  IPR049448 ACAD9/ACADV-like, C-terminal domain [PF21343] (13-61)